Protein AF-A0A365YGT4-F1 (afdb_monomer_lite)

pLDDT: mean 81.19, std 9.69, range [49.62, 96.5]

Sequence (79 aa):
MNVETTMLTALVTLAVLAIVTVVMVRKYNRNHHAEIRQGLLKQAHDYDIASPDDMTNNELTVQIRAAKRARKHRNIKTA

Radius of gyration: 24.03 Å; chains: 1; bounding box: 51×19×70 Å

Organism: NCBI:txid453836

Foldseek 3Di:
DDPVVVVVVVVVVVVVVVVVVVVVVVVVVVVVLVVLVVVLVVLCVVLVHDDDPPDDSVNSVVVSVVSVVVVVVVVVVVD

Secondary structure (DSSP, 8-state):
--HHHHHHHHHHHHHHHHHHHHHHHHHHHHHHHHHHHHHHHHHHHHTT----TT--HHHHHHHHHHHHHHHHHHHHH--

Structure (mmCIF, N/CA/C/O backbone):
data_AF-A0A365YGT4-F1
#
_entry.id   AF-A0A365YGT4-F1
#
loop_
_atom_site.group_PDB
_atom_site.id
_atom_site.type_symbol
_atom_site.label_atom_id
_atom_site.label_alt_id
_atom_site.label_comp_id
_atom_site.label_asym_id
_atom_site.label_entity_id
_atom_site.label_seq_id
_atom_site.pdbx_PDB_ins_code
_atom_site.Cartn_x
_atom_site.Cartn_y
_atom_site.Cartn_z
_atom_site.occupancy
_atom_site.B_iso_or_equiv
_atom_site.auth_seq_id
_atom_site.auth_comp_id
_atom_site.auth_asym_id
_atom_site.auth_atom_id
_atom_site.pdbx_PDB_model_num
ATOM 1 N N . MET A 1 1 ? 32.144 -10.677 -30.729 1.00 57.44 1 MET A N 1
ATOM 2 C CA . MET A 1 1 ? 30.918 -10.066 -30.168 1.00 57.44 1 MET A CA 1
ATOM 3 C C . MET A 1 1 ? 31.051 -8.568 -30.345 1.00 57.44 1 MET A C 1
ATOM 5 O O . MET A 1 1 ? 31.977 -7.995 -29.789 1.00 57.44 1 MET A O 1
ATOM 9 N N . ASN A 1 2 ? 30.218 -7.971 -31.196 1.00 75.81 2 ASN A N 1
ATOM 10 C CA . ASN A 1 2 ? 30.326 -6.553 -31.533 1.00 75.81 2 ASN A CA 1
ATOM 11 C C . ASN A 1 2 ? 29.780 -5.711 -30.378 1.00 75.81 2 ASN A C 1
ATOM 13 O O . ASN A 1 2 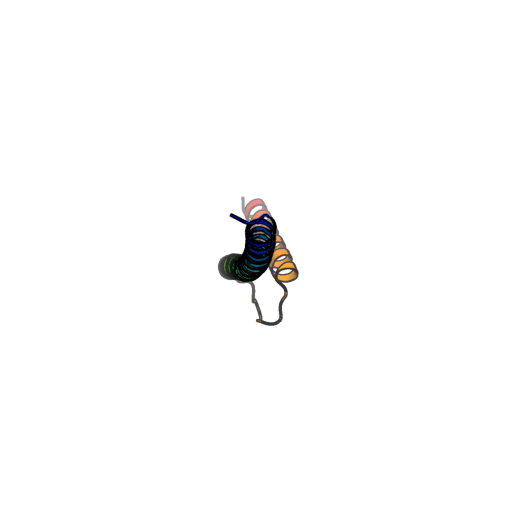? 28.755 -6.051 -29.789 1.00 75.81 2 ASN A O 1
ATOM 17 N N . VAL A 1 3 ? 30.479 -4.624 -30.050 1.00 77.44 3 VAL A N 1
ATOM 18 C CA . VAL A 1 3 ? 30.141 -3.700 -28.953 1.00 77.44 3 VAL A CA 1
ATOM 19 C C . VAL A 1 3 ? 28.688 -3.213 -29.050 1.00 77.44 3 VAL A C 1
ATOM 21 O O . VAL A 1 3 ? 28.010 -3.087 -28.035 1.00 77.44 3 VAL A O 1
ATOM 24 N N . GLU A 1 4 ? 28.178 -3.051 -30.271 1.00 79.75 4 GLU A N 1
ATOM 25 C CA . GLU A 1 4 ? 26.780 -2.717 -30.567 1.00 79.75 4 GLU A CA 1
ATOM 26 C C . GLU A 1 4 ? 25.782 -3.739 -30.009 1.00 79.75 4 GLU A C 1
ATOM 28 O O . GLU A 1 4 ? 24.771 -3.363 -29.420 1.00 79.75 4 GLU A O 1
ATOM 33 N N . THR A 1 5 ? 26.069 -5.038 -30.130 1.00 84.81 5 THR A N 1
ATOM 34 C CA . THR A 1 5 ? 25.186 -6.100 -29.626 1.00 84.81 5 THR A CA 1
ATOM 35 C C . THR A 1 5 ? 25.152 -6.101 -28.099 1.00 84.81 5 THR A C 1
ATOM 37 O O . THR A 1 5 ? 24.086 -6.249 -27.499 1.00 84.81 5 THR A O 1
ATOM 40 N N . THR A 1 6 ? 26.301 -5.879 -27.458 1.00 85.81 6 THR A N 1
ATOM 41 C CA . THR A 1 6 ? 26.398 -5.751 -25.997 1.00 85.81 6 THR A CA 1
ATOM 42 C C . THR A 1 6 ? 25.650 -4.511 -25.502 1.00 85.81 6 THR A C 1
ATOM 44 O O . 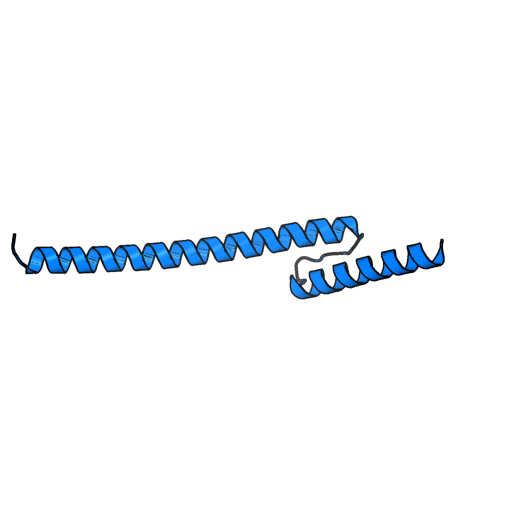THR A 1 6 ? 24.903 -4.597 -24.528 1.00 85.81 6 THR A O 1
ATOM 47 N N . MET A 1 7 ? 25.788 -3.377 -26.195 1.00 90.50 7 MET A N 1
ATOM 48 C CA . MET A 1 7 ? 25.102 -2.127 -25.858 1.00 90.50 7 MET A CA 1
ATOM 49 C C . MET A 1 7 ? 23.582 -2.248 -26.015 1.00 90.50 7 MET A C 1
ATOM 51 O O . MET A 1 7 ? 22.837 -1.854 -25.116 1.00 90.50 7 MET A O 1
ATOM 55 N N . LEU A 1 8 ? 23.115 -2.850 -27.112 1.00 92.25 8 LEU A N 1
ATOM 56 C CA . LEU A 1 8 ? 21.694 -3.107 -27.336 1.00 92.25 8 LEU A CA 1
ATOM 57 C C . LEU A 1 8 ? 21.122 -4.019 -26.244 1.00 92.25 8 LEU A C 1
ATOM 59 O O . LEU A 1 8 ? 20.079 -3.721 -25.667 1.00 92.25 8 LEU A O 1
ATOM 63 N N . THR A 1 9 ? 21.834 -5.097 -25.915 1.00 92.31 9 THR A N 1
ATOM 64 C CA . THR A 1 9 ? 21.411 -6.036 -24.868 1.00 92.31 9 THR A CA 1
ATOM 65 C C . THR A 1 9 ? 21.339 -5.352 -23.504 1.00 92.31 9 THR A C 1
ATOM 67 O O . THR A 1 9 ? 20.368 -5.546 -22.770 1.00 92.31 9 THR A O 1
ATOM 70 N N . ALA A 1 10 ? 22.317 -4.505 -23.171 1.00 92.75 10 ALA A N 1
ATOM 71 C CA . ALA A 1 10 ? 22.314 -3.733 -21.931 1.00 92.75 10 ALA A CA 1
ATOM 72 C C . ALA A 1 10 ? 21.113 -2.776 -21.857 1.00 92.75 10 ALA A C 1
ATOM 74 O O . ALA A 1 10 ? 20.425 -2.736 -20.837 1.00 92.75 10 ALA A O 1
ATOM 75 N N . LEU A 1 11 ? 20.804 -2.065 -22.946 1.00 95.81 11 LEU A N 1
ATOM 76 C CA . LEU A 1 11 ? 19.651 -1.160 -23.014 1.00 95.81 11 LEU A CA 1
ATOM 77 C C . LEU A 1 11 ? 18.319 -1.901 -22.856 1.00 95.81 11 LEU A C 1
ATOM 79 O O . LEU A 1 11 ? 17.470 -1.474 -22.074 1.00 95.81 11 LEU A O 1
ATOM 83 N N . VAL A 1 12 ? 18.151 -3.034 -23.542 1.00 95.56 12 VAL A N 1
ATOM 84 C CA . VAL A 1 12 ? 16.952 -3.876 -23.406 1.00 95.56 12 VAL A CA 1
ATOM 85 C C . VAL A 1 12 ? 16.813 -4.382 -21.972 1.00 95.56 12 VAL A C 1
ATOM 87 O O . VAL A 1 12 ? 15.731 -4.311 -21.392 1.00 95.56 12 VAL A O 1
ATOM 90 N N . THR A 1 13 ? 17.911 -4.832 -21.367 1.00 95.31 13 THR A N 1
ATOM 91 C CA . THR A 1 13 ? 17.911 -5.324 -19.983 1.00 95.31 13 THR A CA 1
ATOM 92 C C . THR A 1 13 ? 17.495 -4.226 -19.002 1.00 95.31 13 THR A C 1
ATOM 94 O O . THR A 1 13 ? 16.646 -4.461 -18.141 1.00 95.31 13 THR A O 1
ATOM 97 N N . LEU A 1 14 ? 18.023 -3.007 -19.161 1.00 95.88 14 LEU A N 1
ATOM 98 C CA . LEU A 1 14 ? 17.635 -1.856 -18.341 1.00 95.88 14 LEU A CA 1
ATOM 99 C C . LEU A 1 14 ? 16.155 -1.496 -18.515 1.00 95.88 14 LEU A C 1
ATOM 101 O O . LEU A 1 14 ? 15.468 -1.244 -17.524 1.00 95.88 14 LEU A O 1
ATOM 105 N N . ALA A 1 15 ? 15.642 -1.522 -19.747 1.00 95.19 15 ALA A N 1
ATOM 106 C CA . ALA A 1 15 ? 14.232 -1.254 -20.017 1.00 95.19 15 ALA A CA 1
ATOM 107 C C . ALA A 1 15 ? 13.315 -2.293 -19.349 1.00 95.19 15 ALA A C 1
ATOM 109 O O . ALA A 1 15 ? 12.333 -1.931 -1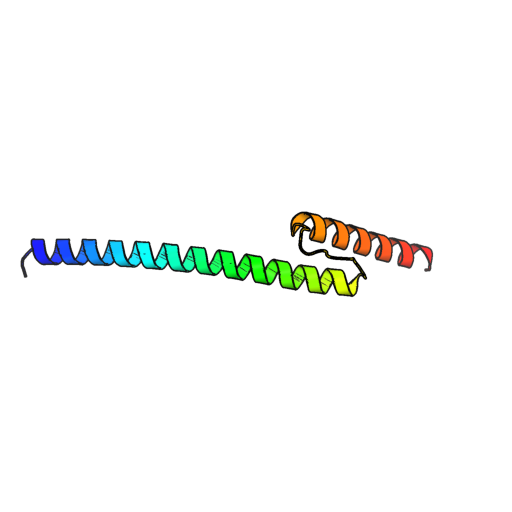8.698 1.00 95.19 15 ALA A O 1
ATOM 110 N N . VAL A 1 16 ? 13.660 -3.580 -19.443 1.00 96.50 16 VAL A N 1
ATOM 111 C CA . VAL A 1 16 ? 12.906 -4.662 -18.791 1.00 96.50 16 VAL A CA 1
ATOM 112 C C . VAL A 1 16 ? 12.921 -4.496 -17.271 1.00 96.50 16 VAL A C 1
ATOM 114 O O . VAL A 1 16 ? 11.865 -4.564 -16.640 1.00 96.50 16 VAL A O 1
ATOM 117 N N . LEU A 1 17 ? 14.083 -4.213 -16.675 1.00 95.69 17 LEU A N 1
ATOM 118 C CA . LEU A 1 17 ? 14.199 -3.975 -15.233 1.00 95.69 17 LEU A CA 1
ATOM 119 C C . LEU A 1 17 ? 13.354 -2.781 -14.776 1.00 95.69 17 LEU A C 1
ATOM 121 O O . LEU A 1 17 ? 12.672 -2.871 -13.751 1.00 95.69 17 LEU A O 1
ATOM 125 N N . ALA A 1 18 ? 13.343 -1.690 -15.544 1.00 93.56 18 ALA A N 1
ATOM 126 C CA . ALA A 1 18 ? 12.521 -0.522 -15.242 1.00 93.56 18 ALA A CA 1
ATOM 127 C C . ALA A 1 18 ? 11.024 -0.876 -15.230 1.00 93.56 18 ALA A C 1
ATOM 129 O O . ALA A 1 18 ? 10.315 -0.543 -14.277 1.00 93.56 18 ALA A O 1
ATOM 130 N N . ILE A 1 19 ? 10.549 -1.619 -16.235 1.00 95.31 19 ILE A N 1
ATOM 131 C CA . ILE A 1 19 ? 9.146 -2.052 -16.324 1.00 95.31 19 ILE A CA 1
ATOM 132 C C . ILE A 1 19 ? 8.779 -2.956 -15.144 1.00 95.31 19 ILE A C 1
ATOM 134 O O . ILE A 1 19 ? 7.773 -2.714 -14.472 1.00 95.31 19 ILE A O 1
ATOM 138 N N . VAL A 1 20 ? 9.599 -3.971 -14.857 1.00 94.25 20 VAL A N 1
ATOM 139 C CA . VAL A 1 20 ? 9.360 -4.910 -13.748 1.00 94.25 20 VAL A CA 1
ATOM 140 C C . VAL A 1 20 ? 9.286 -4.168 -12.415 1.00 94.25 20 VAL A C 1
ATOM 142 O O . VAL A 1 20 ? 8.376 -4.422 -11.624 1.00 94.25 20 VAL A O 1
ATOM 145 N N . THR A 1 21 ? 10.183 -3.207 -12.195 1.00 93.81 21 THR A N 1
ATOM 146 C CA . THR A 1 21 ? 10.207 -2.388 -10.976 1.00 93.81 21 THR A CA 1
ATOM 147 C C . THR A 1 21 ? 8.908 -1.600 -10.818 1.00 93.81 21 THR A C 1
ATOM 149 O O . THR A 1 21 ? 8.265 -1.674 -9.770 1.00 93.81 21 THR A O 1
ATOM 152 N N . VAL A 1 22 ? 8.458 -0.903 -11.867 1.00 92.75 22 VAL A N 1
ATOM 153 C CA . VAL A 1 22 ? 7.204 -0.129 -11.836 1.00 92.75 22 VAL A CA 1
ATOM 154 C C . VAL A 1 22 ? 5.997 -1.032 -11.571 1.00 92.75 22 VAL A C 1
ATOM 156 O O . VAL A 1 22 ? 5.140 -0.697 -10.748 1.00 92.75 22 VAL A O 1
ATOM 159 N N . VAL A 1 23 ? 5.928 -2.192 -12.229 1.00 92.62 23 VAL A N 1
ATOM 160 C CA . VAL A 1 23 ? 4.838 -3.160 -12.035 1.00 92.62 23 VAL A CA 1
ATOM 161 C C . VAL A 1 23 ? 4.824 -3.689 -10.602 1.00 92.62 23 VAL A C 1
ATOM 163 O O . VAL A 1 23 ? 3.757 -3.723 -9.982 1.00 92.62 23 VAL A O 1
ATOM 166 N N . MET A 1 24 ? 5.984 -4.059 -10.051 1.00 88.25 24 MET A N 1
ATOM 167 C CA . MET A 1 24 ? 6.086 -4.527 -8.669 1.00 88.25 24 MET A CA 1
ATOM 168 C C . MET A 1 24 ? 5.672 -3.451 -7.670 1.00 88.25 24 MET A C 1
ATOM 170 O O . MET A 1 24 ? 4.837 -3.735 -6.815 1.00 88.25 24 MET A O 1
ATOM 174 N N . VAL A 1 25 ? 6.171 -2.220 -7.803 1.00 86.88 25 VAL A N 1
ATOM 175 C CA . VAL A 1 25 ? 5.805 -1.111 -6.905 1.00 86.88 25 VAL A CA 1
ATOM 176 C C . VAL A 1 25 ? 4.304 -0.836 -6.966 1.00 86.88 25 VAL A C 1
ATOM 178 O O . VAL A 1 25 ? 3.648 -0.693 -5.934 1.00 86.88 25 VAL A O 1
ATOM 181 N N . ARG A 1 26 ? 3.714 -0.830 -8.166 1.00 85.31 26 ARG A N 1
ATOM 182 C CA . ARG A 1 26 ? 2.271 -0.612 -8.325 1.00 85.31 26 ARG A CA 1
ATOM 183 C C . ARG A 1 26 ? 1.450 -1.745 -7.710 1.00 85.31 26 ARG A C 1
ATOM 185 O O . ARG A 1 26 ? 0.429 -1.479 -7.074 1.00 85.31 26 ARG A O 1
ATOM 192 N N . LYS A 1 27 ? 1.876 -2.998 -7.890 1.00 83.19 27 LYS A N 1
ATOM 193 C CA . LYS A 1 27 ? 1.229 -4.167 -7.278 1.00 83.19 27 LYS A CA 1
ATOM 194 C C . LYS A 1 27 ? 1.345 -4.124 -5.755 1.00 83.19 27 LYS A C 1
ATOM 196 O O . LYS A 1 27 ? 0.348 -4.340 -5.074 1.00 83.19 27 LYS A O 1
ATOM 201 N N . TYR A 1 28 ? 2.524 -3.787 -5.245 1.00 79.38 28 TYR A N 1
ATOM 202 C CA . TYR A 1 28 ? 2.784 -3.630 -3.821 1.00 79.38 28 TYR A CA 1
ATOM 203 C C . TYR A 1 28 ? 1.876 -2.566 -3.204 1.00 79.38 28 TYR A C 1
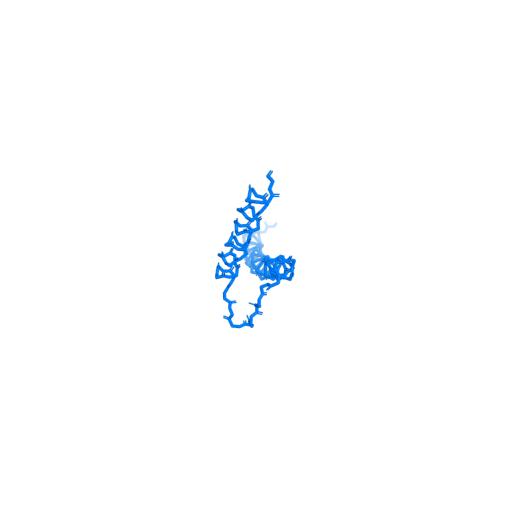ATOM 205 O O . TYR A 1 28 ? 1.143 -2.877 -2.273 1.00 79.38 28 TYR A O 1
ATOM 213 N N . ASN A 1 29 ? 1.817 -1.360 -3.784 1.00 77.25 29 ASN A N 1
ATOM 214 C CA . ASN A 1 29 ? 0.925 -0.305 -3.296 1.00 77.25 29 ASN A CA 1
ATOM 215 C C . ASN A 1 29 ? -0.539 -0.753 -3.290 1.00 77.25 29 ASN A C 1
ATOM 217 O O . ASN A 1 29 ? -1.234 -0.550 -2.298 1.00 77.25 29 ASN A O 1
ATOM 221 N N . ARG A 1 30 ? -1.021 -1.392 -4.365 1.00 74.75 30 ARG A N 1
ATOM 222 C CA . ARG A 1 30 ? -2.408 -1.887 -4.418 1.00 74.75 30 ARG A CA 1
ATOM 223 C C . ARG A 1 30 ? -2.696 -2.905 -3.315 1.00 74.75 30 ARG A C 1
ATOM 225 O O . ARG A 1 30 ? -3.724 -2.790 -2.654 1.00 74.75 30 ARG A O 1
ATOM 232 N N . ASN A 1 31 ? -1.795 -3.863 -3.109 1.00 76.81 31 ASN A N 1
ATOM 233 C CA . ASN A 1 31 ? -1.957 -4.885 -2.079 1.00 76.81 31 ASN A CA 1
ATOM 234 C C . ASN A 1 31 ? -1.894 -4.281 -0.675 1.00 76.81 31 ASN A C 1
ATOM 236 O O . ASN A 1 31 ? -2.766 -4.561 0.138 1.00 76.81 31 ASN A O 1
ATOM 240 N N . HIS A 1 32 ? -0.947 -3.383 -0.412 1.00 75.88 32 HIS A N 1
ATOM 241 C CA . HIS A 1 32 ? -0.841 -2.717 0.882 1.00 75.88 32 HIS A CA 1
ATOM 242 C C . HIS A 1 32 ? -2.049 -1.845 1.209 1.00 75.88 32 HIS A C 1
ATOM 244 O O . HIS A 1 32 ? -2.531 -1.871 2.338 1.00 75.88 32 HIS A O 1
ATOM 250 N N . HIS A 1 33 ? -2.593 -1.104 0.242 1.00 71.75 33 HIS A N 1
ATOM 251 C CA . HIS A 1 33 ? -3.823 -0.349 0.480 1.00 71.75 33 HIS A CA 1
ATOM 252 C C . HIS A 1 33 ? -5.003 -1.267 0.835 1.00 71.75 33 HIS A C 1
ATOM 254 O O . HIS A 1 33 ? -5.801 -0.914 1.708 1.00 71.75 33 HIS A O 1
ATOM 260 N N . ALA A 1 34 ? -5.091 -2.445 0.208 1.00 74.25 34 ALA A N 1
ATOM 261 C CA . ALA A 1 34 ? -6.113 -3.442 0.516 1.00 74.25 34 ALA A CA 1
ATOM 262 C C . ALA A 1 34 ? -5.904 -4.081 1.900 1.00 74.25 34 ALA A C 1
ATOM 264 O O . ALA A 1 34 ? -6.854 -4.164 2.676 1.00 74.25 34 ALA A O 1
ATOM 265 N N . GLU A 1 35 ? -4.673 -4.461 2.245 1.00 75.19 35 GLU A N 1
ATOM 266 C CA . GLU A 1 35 ? -4.314 -5.021 3.557 1.00 75.19 35 GLU A CA 1
ATOM 267 C C . GLU A 1 35 ? -4.587 -4.028 4.693 1.00 75.19 35 GLU A C 1
ATOM 269 O O . GLU A 1 35 ? -5.182 -4.395 5.707 1.00 75.19 35 GLU A O 1
ATOM 274 N N . ILE A 1 36 ? -4.228 -2.750 4.509 1.00 77.44 36 ILE A N 1
ATOM 275 C CA . ILE A 1 36 ? -4.518 -1.687 5.480 1.00 77.44 36 ILE A CA 1
ATOM 276 C C . ILE A 1 36 ? -6.030 -1.552 5.676 1.00 77.44 36 ILE A C 1
ATOM 278 O O . ILE A 1 36 ? -6.495 -1.503 6.815 1.00 77.44 36 ILE A O 1
ATOM 282 N N . ARG A 1 37 ? -6.813 -1.525 4.589 1.00 78.19 37 ARG A N 1
ATOM 283 C CA . ARG A 1 37 ? -8.275 -1.405 4.685 1.00 78.19 37 ARG A CA 1
ATOM 284 C C . ARG A 1 37 ? -8.894 -2.617 5.379 1.00 78.19 37 ARG A C 1
ATOM 286 O O . ARG A 1 37 ? -9.724 -2.434 6.261 1.00 78.19 37 ARG A O 1
ATOM 293 N N . GLN A 1 38 ? -8.457 -3.835 5.062 1.00 80.50 38 GLN A N 1
ATOM 294 C CA . GLN A 1 38 ? -8.926 -5.050 5.739 1.00 80.50 38 GLN A CA 1
ATOM 295 C C . GLN A 1 38 ? -8.576 -5.054 7.234 1.00 80.50 38 GLN A C 1
ATOM 297 O O . GLN A 1 38 ? -9.424 -5.379 8.067 1.00 80.50 38 GLN A O 1
ATOM 302 N N . GLY A 1 39 ? -7.355 -4.646 7.592 1.00 81.94 39 GLY A N 1
ATOM 303 C CA . GLY A 1 39 ? -6.933 -4.526 8.988 1.00 81.94 39 GLY A CA 1
ATOM 304 C C . GLY A 1 39 ? -7.751 -3.493 9.767 1.00 81.94 39 GLY A C 1
ATOM 305 O O . GLY A 1 39 ? -8.143 -3.748 10.907 1.00 81.94 39 GLY A O 1
ATOM 306 N N . LEU A 1 40 ? -8.058 -2.353 9.144 1.00 81.44 40 LEU A N 1
ATOM 307 C CA . LEU A 1 40 ? -8.900 -1.318 9.741 1.00 81.44 40 LEU A CA 1
ATOM 308 C C . LEU A 1 40 ? -10.361 -1.759 9.864 1.00 81.44 40 LEU A C 1
ATOM 310 O O . LEU A 1 40 ? -10.954 -1.535 10.910 1.00 81.44 40 LEU A O 1
ATOM 314 N N . LEU A 1 41 ? -10.927 -2.437 8.863 1.00 83.31 41 LEU A N 1
ATOM 315 C CA . LEU A 1 41 ? -12.289 -2.980 8.934 1.00 83.31 41 LEU A CA 1
ATOM 316 C C . LEU A 1 41 ? -12.435 -4.003 10.064 1.00 83.31 41 LEU A C 1
ATOM 318 O O . LEU A 1 41 ? -13.413 -3.966 10.808 1.00 83.31 41 LEU A O 1
ATOM 322 N N . LYS A 1 42 ? -11.432 -4.870 10.248 1.00 84.31 42 LYS A N 1
ATOM 323 C CA . LYS A 1 42 ? -11.406 -5.812 11.373 1.00 84.31 42 LYS A CA 1
ATOM 324 C C . LYS A 1 42 ? -11.406 -5.082 12.718 1.00 84.31 42 LYS A C 1
ATOM 326 O O . LYS A 1 42 ? -12.182 -5.424 13.602 1.00 84.31 42 LYS A O 1
ATOM 331 N N . GLN A 1 43 ? -10.576 -4.048 12.862 1.00 81.31 43 GLN A N 1
ATOM 332 C CA . GLN A 1 43 ? -10.575 -3.228 14.075 1.00 81.31 43 GLN A CA 1
ATOM 333 C C . GLN A 1 43 ? -11.902 -2.482 14.263 1.00 81.31 43 GLN A C 1
ATOM 335 O O . GLN A 1 43 ? -12.390 -2.408 15.382 1.00 81.31 43 GLN A O 1
ATOM 340 N N . ALA A 1 44 ? -12.503 -1.947 13.199 1.00 81.75 44 ALA A N 1
ATOM 341 C CA . ALA A 1 44 ? -13.794 -1.268 13.261 1.00 81.75 44 A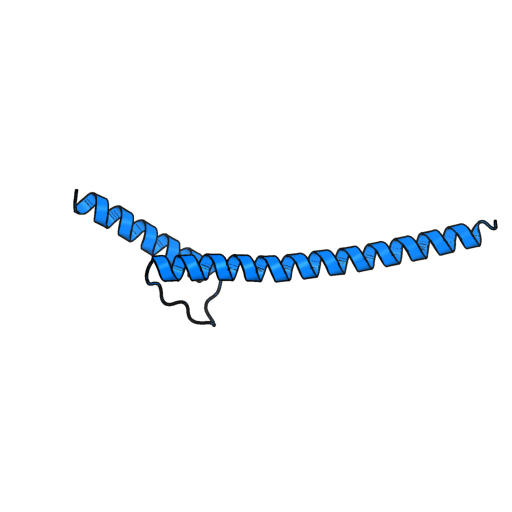LA A CA 1
ATOM 342 C C . ALA A 1 44 ? -14.884 -2.198 13.806 1.00 81.75 44 ALA A C 1
ATOM 344 O O . ALA A 1 44 ? -15.600 -1.815 14.726 1.00 81.75 44 ALA A O 1
ATOM 345 N N . HIS A 1 45 ? -14.924 -3.441 13.321 1.00 83.06 45 HIS A N 1
ATOM 346 C CA . HIS A 1 45 ? -15.820 -4.479 13.823 1.00 83.06 45 HIS A CA 1
ATOM 347 C C . HIS A 1 45 ? -15.600 -4.771 15.319 1.00 83.06 45 HIS A C 1
ATOM 349 O O . HIS A 1 45 ? -16.557 -4.813 16.085 1.00 83.06 45 HIS A O 1
ATOM 355 N N . ASP A 1 46 ? -14.348 -4.895 15.775 1.00 82.19 46 ASP A N 1
ATOM 356 C CA . ASP A 1 46 ? -14.030 -5.153 17.194 1.00 82.19 46 ASP A CA 1
ATOM 357 C C . ASP A 1 46 ? -14.464 -4.018 18.148 1.00 82.19 46 ASP A C 1
ATOM 359 O O . ASP A 1 46 ? -14.607 -4.233 19.358 1.00 82.19 46 ASP A O 1
ATOM 363 N N . TYR A 1 47 ? -14.638 -2.800 17.625 1.00 78.88 47 TYR A N 1
ATOM 364 C CA . TYR A 1 47 ? -15.095 -1.624 18.371 1.00 78.88 47 TYR A CA 1
ATOM 365 C C . TYR A 1 47 ? -16.526 -1.187 18.010 1.00 78.88 47 TYR A C 1
ATOM 367 O O . TYR A 1 47 ? -16.939 -0.123 18.472 1.00 78.88 47 TYR A O 1
ATOM 375 N N . ASP A 1 48 ? -17.263 -1.994 17.237 1.00 78.06 48 ASP A N 1
ATOM 376 C CA . ASP A 1 48 ? -18.638 -1.727 16.782 1.00 78.06 48 ASP A CA 1
ATOM 377 C C . ASP A 1 48 ? -18.792 -0.377 16.047 1.00 78.06 48 ASP A C 1
ATOM 379 O O . ASP A 1 48 ? -19.734 0.391 16.245 1.00 78.06 48 ASP A O 1
ATOM 383 N N . ILE A 1 49 ? -17.799 -0.043 15.219 1.00 76.81 49 ILE A N 1
ATOM 384 C CA . ILE A 1 49 ? -17.772 1.177 14.408 1.00 76.81 49 ILE A CA 1
ATOM 385 C C . ILE A 1 49 ? -18.351 0.865 13.031 1.00 76.81 49 ILE A C 1
ATOM 387 O O . ILE A 1 49 ? -17.818 0.031 12.296 1.00 76.81 49 ILE A O 1
ATOM 391 N N . ALA A 1 50 ? -19.402 1.592 12.650 1.00 76.00 50 ALA A N 1
ATOM 392 C CA . ALA A 1 50 ? -19.955 1.537 11.304 1.00 76.00 50 ALA A CA 1
ATOM 393 C C . ALA A 1 50 ? -18.915 2.027 10.284 1.00 76.00 50 ALA A C 1
ATOM 395 O O . ALA A 1 50 ? -18.456 3.167 10.353 1.00 76.00 50 ALA A O 1
ATOM 396 N N . SER A 1 51 ? -18.546 1.161 9.337 1.00 67.94 51 SER A N 1
ATOM 397 C CA . SER A 1 51 ? -17.580 1.484 8.288 1.00 67.94 51 SER A CA 1
ATOM 398 C C . SER A 1 51 ? -18.214 1.455 6.898 1.00 67.94 51 SER A C 1
ATOM 400 O O . SER A 1 51 ? -18.114 0.428 6.226 1.00 67.94 51 SER A O 1
ATOM 402 N N . PRO A 1 52 ? -18.859 2.547 6.453 1.00 74.50 52 PRO A N 1
ATOM 403 C CA . PRO A 1 52 ? -19.429 2.611 5.114 1.00 74.50 52 PRO A CA 1
ATOM 404 C C . PRO A 1 52 ? -18.326 2.649 4.040 1.00 74.50 52 PRO A C 1
ATOM 406 O O . PRO A 1 52 ? -17.184 3.036 4.303 1.00 74.50 52 PRO A O 1
ATOM 409 N N . ASP A 1 53 ? -18.648 2.175 2.834 1.00 67.88 53 ASP A N 1
ATOM 410 C CA . ASP A 1 53 ? -17.654 1.922 1.781 1.00 67.88 53 ASP A CA 1
ATOM 411 C C . ASP A 1 53 ? -16.988 3.190 1.221 1.00 67.88 53 ASP A C 1
ATOM 413 O O . ASP A 1 53 ? -15.874 3.121 0.688 1.00 67.88 53 ASP A O 1
ATOM 417 N N . ASP A 1 54 ? -17.634 4.339 1.382 1.00 76.06 54 ASP A N 1
ATOM 418 C CA . ASP A 1 54 ? -17.155 5.670 1.014 1.00 76.06 54 ASP A CA 1
ATOM 419 C C . ASP A 1 54 ? -16.167 6.268 2.029 1.00 76.06 54 ASP A C 1
ATOM 421 O O . ASP A 1 54 ? -15.440 7.207 1.699 1.00 76.06 54 ASP A O 1
ATOM 425 N N . MET A 1 55 ? -16.077 5.703 3.236 1.00 75.31 55 MET A N 1
ATOM 426 C CA . MET A 1 55 ? -15.198 6.216 4.278 1.00 75.31 55 MET A CA 1
ATOM 427 C C . MET A 1 55 ? -13.722 5.951 3.967 1.00 75.31 55 MET A C 1
ATOM 429 O O . MET A 1 55 ? -13.301 4.848 3.586 1.00 75.31 55 MET A O 1
ATOM 433 N N . THR A 1 56 ? -12.897 6.976 4.170 1.00 79.06 56 THR A N 1
ATOM 434 C CA . THR A 1 56 ? -11.458 6.879 3.928 1.00 79.06 56 THR A CA 1
ATOM 435 C C . THR A 1 56 ? -10.748 6.113 5.049 1.00 79.06 56 THR A C 1
ATOM 437 O O . THR A 1 56 ? -11.141 6.139 6.216 1.00 79.06 56 THR A O 1
ATOM 440 N N . ASN A 1 57 ? -9.618 5.473 4.725 1.00 78.56 57 ASN A N 1
ATOM 441 C CA . ASN A 1 57 ? -8.802 4.758 5.718 1.00 78.56 57 ASN A CA 1
ATOM 442 C C . ASN A 1 57 ? -8.351 5.670 6.881 1.00 78.56 57 ASN A C 1
ATOM 444 O O . ASN A 1 57 ? -8.177 5.203 8.008 1.00 78.56 57 ASN A O 1
ATOM 448 N N . ASN A 1 58 ? -8.154 6.967 6.620 1.00 79.31 58 ASN A N 1
ATOM 449 C CA . ASN A 1 58 ? -7.759 7.935 7.641 1.00 79.31 58 ASN A CA 1
ATOM 450 C C . ASN A 1 58 ? -8.903 8.201 8.632 1.00 79.31 58 ASN A C 1
ATOM 452 O O . ASN A 1 58 ? -8.699 8.112 9.842 1.00 79.31 58 ASN A O 1
ATOM 456 N N . GLU A 1 59 ? -10.114 8.448 8.129 1.00 81.19 59 GLU A N 1
ATOM 457 C CA . GLU A 1 59 ? -11.309 8.633 8.963 1.00 81.19 59 GLU A CA 1
ATOM 458 C C . GLU A 1 59 ? -11.593 7.394 9.810 1.00 81.19 59 GLU A C 1
ATOM 460 O O . GLU A 1 59 ? -11.790 7.508 11.023 1.00 81.19 59 GLU A O 1
ATOM 465 N N . LEU A 1 60 ? -11.501 6.205 9.207 1.00 80.81 60 LEU A N 1
ATOM 466 C CA . LEU A 1 60 ? -11.688 4.942 9.916 1.00 80.81 60 LEU A CA 1
ATOM 467 C C . LEU A 1 60 ? -10.676 4.774 11.060 1.00 80.81 60 LEU A C 1
ATOM 469 O O . LEU A 1 60 ? -11.038 4.421 12.183 1.00 80.81 60 LEU A O 1
ATOM 473 N N . THR A 1 61 ? -9.409 5.116 10.813 1.00 83.44 61 THR A N 1
ATOM 474 C CA . THR A 1 61 ? -8.353 5.084 11.837 1.00 83.44 61 THR A CA 1
ATOM 475 C C . THR A 1 61 ? -8.645 6.049 12.990 1.00 83.44 61 THR A C 1
ATOM 477 O O . THR A 1 61 ? -8.439 5.703 14.160 1.00 83.44 61 THR A O 1
ATOM 480 N N . VAL A 1 62 ? -9.133 7.257 12.691 1.00 86.62 62 VAL A N 1
ATOM 481 C CA . VAL A 1 62 ? -9.492 8.257 13.709 1.00 86.62 62 VAL A CA 1
ATOM 482 C C . VAL A 1 62 ? -10.643 7.755 14.582 1.00 86.62 62 VAL A C 1
ATOM 484 O O . VAL A 1 62 ? -10.541 7.835 15.811 1.00 86.62 62 VAL A O 1
ATOM 487 N N . GLN A 1 63 ? -11.685 7.175 13.981 1.00 83.69 63 GLN A N 1
ATOM 488 C CA . GLN A 1 63 ? -12.827 6.626 14.720 1.00 83.69 63 GLN A CA 1
ATOM 489 C C . GLN A 1 63 ? -12.423 5.450 15.616 1.00 83.69 63 GLN A C 1
ATOM 491 O O . GLN A 1 63 ? -12.747 5.447 16.806 1.00 83.69 63 GLN A O 1
ATOM 496 N N . ILE A 1 64 ? -11.622 4.507 15.104 1.00 84.56 64 ILE A N 1
ATOM 497 C CA . ILE A 1 64 ? -11.082 3.388 15.898 1.00 84.56 64 ILE A CA 1
ATOM 498 C C . ILE A 1 64 ? -10.284 3.911 17.094 1.00 84.56 64 ILE A C 1
ATOM 500 O O . ILE A 1 64 ? -10.431 3.434 18.225 1.00 84.56 64 ILE A O 1
ATOM 504 N N . ARG A 1 65 ? -9.454 4.936 16.882 1.00 85.12 65 ARG A N 1
ATOM 505 C CA . ARG A 1 65 ? -8.660 5.541 17.956 1.00 85.12 65 ARG A CA 1
ATOM 506 C C . ARG A 1 65 ? -9.539 6.222 19.005 1.00 85.12 65 ARG A C 1
ATOM 508 O O . ARG A 1 65 ? -9.228 6.127 20.196 1.00 85.12 65 ARG A O 1
ATOM 515 N N . ALA A 1 66 ? -10.614 6.884 18.584 1.00 83.88 66 ALA A N 1
ATOM 516 C CA . ALA A 1 66 ? -11.585 7.505 19.478 1.00 83.88 66 ALA A CA 1
ATOM 517 C C . ALA A 1 66 ? -12.326 6.452 20.319 1.00 83.88 66 ALA A C 1
ATOM 519 O O . ALA A 1 66 ? -12.337 6.562 21.548 1.00 83.88 66 ALA A O 1
ATOM 520 N N . ALA A 1 67 ? -12.834 5.384 19.698 1.00 83.12 67 ALA A N 1
ATOM 521 C CA . ALA A 1 67 ? -13.506 4.288 20.398 1.00 83.12 67 ALA A CA 1
ATOM 522 C C . ALA A 1 67 ? -12.572 3.574 21.389 1.00 83.12 67 ALA A C 1
ATOM 524 O O . ALA A 1 67 ? -12.937 3.331 22.544 1.00 83.12 67 ALA A O 1
ATOM 525 N N . LYS A 1 68 ? -11.315 3.330 20.994 1.00 84.38 68 LYS A N 1
ATOM 526 C CA . LYS A 1 68 ? -10.290 2.755 21.877 1.00 84.38 68 LYS A CA 1
ATOM 527 C C . LYS A 1 68 ? -10.034 3.626 23.109 1.00 84.38 68 LYS A C 1
ATOM 529 O O . LYS A 1 68 ? -9.930 3.106 24.223 1.00 84.38 68 LYS A O 1
ATOM 534 N N . ARG A 1 69 ? -9.950 4.952 22.937 1.00 83.81 69 ARG A N 1
ATOM 535 C CA . ARG A 1 69 ? -9.817 5.898 24.060 1.00 83.81 69 ARG A CA 1
ATOM 536 C C . ARG A 1 69 ? -11.062 5.882 24.944 1.00 83.81 69 ARG A C 1
ATOM 538 O O . ARG A 1 69 ? -10.919 5.777 26.159 1.00 83.81 69 ARG A O 1
ATOM 545 N N . ALA A 1 70 ? -12.259 5.912 24.360 1.00 81.19 70 ALA A N 1
ATOM 546 C CA . ALA A 1 70 ? -13.516 5.866 25.104 1.00 81.19 70 ALA A CA 1
ATOM 547 C C . ALA A 1 70 ? -13.628 4.599 25.969 1.00 81.19 70 ALA A C 1
ATOM 549 O O . ALA A 1 70 ? -13.983 4.689 27.143 1.00 81.19 70 ALA A O 1
ATOM 550 N N . ARG A 1 71 ? -13.242 3.432 25.435 1.00 79.94 71 ARG A N 1
ATOM 551 C CA . ARG A 1 71 ? -13.212 2.165 26.185 1.00 79.94 71 ARG A CA 1
ATOM 552 C C . ARG A 1 71 ? -12.208 2.199 27.341 1.00 79.94 71 ARG A C 1
ATOM 554 O O . ARG A 1 71 ? -12.534 1.760 28.440 1.00 79.94 71 ARG A O 1
ATOM 561 N N . LYS A 1 72 ? -11.022 2.784 27.127 1.00 78.31 72 LYS A N 1
ATOM 562 C CA . LYS A 1 72 ? -10.012 2.971 28.184 1.00 78.31 72 LYS A CA 1
ATOM 563 C C . LYS A 1 72 ? -10.523 3.880 29.307 1.00 78.31 72 LYS A C 1
ATOM 565 O O . LYS A 1 72 ? -10.383 3.528 30.472 1.00 78.31 72 LYS A O 1
ATOM 570 N N . HIS A 1 73 ? -11.141 5.013 28.972 1.00 74.44 73 HIS A N 1
ATOM 571 C CA . HIS A 1 73 ? -11.727 5.912 29.972 1.00 74.44 73 HIS A CA 1
ATOM 572 C C . HIS A 1 73 ? -12.898 5.271 30.718 1.00 74.44 73 HIS A C 1
ATOM 574 O O . HIS A 1 73 ? -13.034 5.487 31.919 1.00 74.44 73 HIS A O 1
ATOM 580 N N . ARG A 1 74 ? -13.715 4.457 30.036 1.00 72.12 74 ARG A N 1
ATOM 581 C CA . ARG A 1 74 ? -14.819 3.734 30.672 1.00 72.12 74 ARG A CA 1
ATOM 582 C C . ARG A 1 74 ? -14.298 2.733 31.706 1.00 72.12 74 ARG A C 1
ATOM 584 O O . ARG A 1 74 ? -14.751 2.797 32.836 1.00 72.12 74 ARG A O 1
ATOM 591 N N . ASN A 1 75 ? -13.280 1.935 31.363 1.00 64.81 75 ASN A N 1
ATOM 592 C CA . ASN A 1 75 ? -12.647 0.993 32.297 1.00 64.81 75 ASN A CA 1
ATOM 593 C C . ASN A 1 75 ? -12.034 1.669 33.531 1.00 64.81 75 ASN A C 1
ATOM 595 O O . ASN A 1 75 ? -12.125 1.111 34.614 1.00 64.81 75 ASN A O 1
ATOM 599 N N . ILE A 1 76 ? -11.432 2.854 33.384 1.00 64.62 76 ILE A N 1
ATOM 600 C CA . ILE A 1 76 ? -10.864 3.610 34.517 1.00 64.62 76 ILE A CA 1
ATOM 601 C C . ILE A 1 76 ? -11.966 4.172 35.426 1.00 64.62 76 ILE A C 1
ATOM 603 O O . ILE A 1 76 ? -11.740 4.355 36.611 1.00 64.62 76 ILE A O 1
ATOM 607 N N . LYS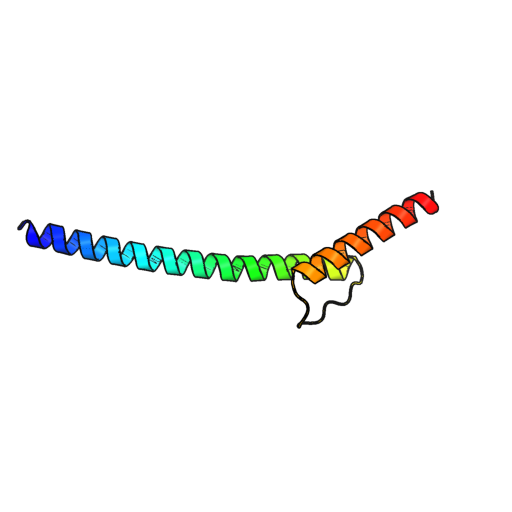 A 1 77 ? -13.152 4.470 34.883 1.00 57.59 77 LYS A N 1
ATOM 608 C CA . LYS A 1 77 ? -14.276 5.028 35.650 1.00 57.59 77 LYS A CA 1
ATOM 609 C C . LYS A 1 77 ? -15.127 3.952 36.343 1.00 57.59 77 LYS A C 1
ATOM 611 O O . LYS A 1 77 ? -15.921 4.287 37.213 1.00 57.59 77 LYS A O 1
ATOM 616 N N . THR A 1 78 ? -15.001 2.692 35.921 1.00 56.91 78 THR A N 1
ATOM 617 C CA . THR A 1 78 ? -15.657 1.515 36.525 1.00 56.91 78 THR A CA 1
ATOM 618 C C . THR A 1 78 ? -14.740 0.688 37.436 1.00 56.91 78 THR A C 1
ATOM 620 O O . THR A 1 78 ? -15.200 -0.328 37.949 1.00 56.91 78 THR A O 1
ATOM 623 N N . ALA A 1 79 ? -13.474 1.080 37.605 1.00 49.62 79 ALA A N 1
ATOM 624 C CA . ALA A 1 79 ? -12.516 0.488 38.545 1.00 49.62 79 ALA A CA 1
ATOM 625 C C . ALA A 1 79 ? -12.331 1.416 39.750 1.00 49.62 79 ALA A C 1
ATOM 627 O O . ALA A 1 79 ? -12.135 0.882 40.862 1.00 49.62 79 ALA A O 1
#